Protein AF-A0A1H8R560-F1 (afdb_monomer_lite)

Organism: NCBI:txid1367881

Secondary structure (DSSP, 8-state):
---HHHHHHHHHHHHHHHHGGGSS----------TTS-S-THHHHHHHHHHHHHHHHHHHHHHHHHHHHHH-

pLDDT: mean 76.05, std 16.62, range [41.84, 94.12]

Foldseek 3Di:
DDDPVVLVVLLVQLVCLQCVLVPDDQPPPPPDPDPPDPDDPPVVSVVSSVVSNVSSVVSNVVSVVVVVVVVD

Structure (mmCIF, N/CA/C/O backbone):
data_AF-A0A1H8R560-F1
#
_entry.id   AF-A0A1H8R560-F1
#
loop_
_atom_site.group_PDB
_atom_site.id
_atom_site.type_symbol
_atom_site.label_atom_id
_atom_site.label_alt_id
_atom_site.label_comp_id
_atom_site.label_asym_id
_atom_site.label_entity_id
_atom_site.label_seq_id
_atom_site.pdbx_PDB_ins_code
_atom_site.Cartn_x
_atom_site.Cartn_y
_atom_site.Cartn_z
_atom_site.occupancy
_atom_site.B_iso_or_equiv
_atom_site.auth_seq_id
_atom_site.auth_comp_id
_atom_site.auth_asym_id
_atom_site.auth_atom_id
_atom_site.pdbx_PDB_model_num
ATOM 1 N N . MET A 1 1 ? -4.882 4.164 23.202 1.00 65.69 1 MET A N 1
ATOM 2 C CA . MET A 1 1 ? -5.482 3.543 21.996 1.00 65.69 1 MET A CA 1
ATOM 3 C C . MET A 1 1 ? -5.655 4.619 20.919 1.00 65.69 1 MET A C 1
ATOM 5 O O . MET A 1 1 ? -6.120 5.693 21.277 1.00 65.69 1 MET A O 1
ATOM 9 N N . PRO A 1 2 ? -5.263 4.403 19.646 1.00 74.12 2 PRO A N 1
ATOM 10 C CA . PRO A 1 2 ? -5.351 5.436 18.596 1.00 74.12 2 PRO A CA 1
ATOM 11 C C . PRO A 1 2 ? -6.803 5.870 18.313 1.00 74.12 2 PRO A C 1
ATOM 13 O O . PRO A 1 2 ? -7.706 5.055 18.401 1.00 74.12 2 PRO A O 1
ATOM 16 N N . SER A 1 3 ? -7.093 7.121 17.961 1.00 86.81 3 SER A N 1
ATOM 17 C CA . SER A 1 3 ? -8.481 7.517 17.633 1.00 86.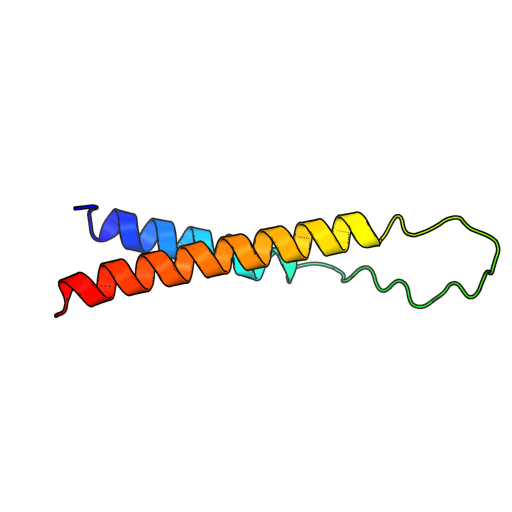81 3 SER A CA 1
ATOM 18 C C . SER A 1 3 ? -9.008 6.783 16.383 1.00 86.81 3 SER A C 1
ATOM 20 O O . SER A 1 3 ? -8.220 6.407 15.516 1.00 86.81 3 SER A O 1
ATOM 22 N N . ASN A 1 4 ? -10.329 6.596 16.246 1.00 85.12 4 ASN A N 1
ATOM 23 C CA . ASN A 1 4 ? -10.928 6.017 15.028 1.00 85.12 4 ASN A CA 1
ATOM 24 C C . ASN A 1 4 ? -10.544 6.807 13.768 1.00 85.12 4 ASN A C 1
ATOM 26 O O . ASN A 1 4 ? -10.326 6.214 12.716 1.00 85.12 4 ASN A O 1
ATOM 30 N N . ARG A 1 5 ? -10.375 8.131 13.894 1.00 88.38 5 ARG A N 1
ATOM 31 C CA . ARG A 1 5 ? -9.872 8.983 12.806 1.00 88.38 5 ARG A CA 1
ATOM 32 C C . ARG A 1 5 ? -8.459 8.586 12.379 1.00 88.38 5 ARG A C 1
ATOM 34 O O . ARG A 1 5 ? -8.180 8.544 11.192 1.00 88.38 5 ARG A O 1
ATOM 41 N N . VAL A 1 6 ? -7.596 8.254 13.341 1.00 88.19 6 VAL A N 1
ATOM 42 C CA . VAL A 1 6 ? -6.211 7.830 13.082 1.00 88.19 6 VAL A CA 1
ATOM 43 C C . VAL A 1 6 ? -6.195 6.475 12.381 1.00 88.19 6 VAL A C 1
ATOM 45 O O . VAL A 1 6 ? -5.501 6.332 11.385 1.00 88.19 6 VAL A O 1
ATOM 48 N N . LEU A 1 7 ? -7.007 5.513 12.832 1.00 87.25 7 LEU A N 1
ATOM 49 C CA . LEU A 1 7 ? -7.109 4.203 12.178 1.00 87.25 7 LEU A CA 1
ATOM 50 C C . LEU A 1 7 ? -7.611 4.321 10.734 1.00 87.25 7 LEU A C 1
ATOM 52 O O . LEU A 1 7 ? -7.037 3.706 9.842 1.00 87.25 7 LEU A O 1
ATOM 56 N N . LEU A 1 8 ? -8.628 5.149 10.487 1.00 89.38 8 LEU A N 1
ATOM 57 C CA . LEU A 1 8 ? -9.167 5.355 9.143 1.00 89.38 8 LEU A CA 1
ATOM 58 C C . LEU A 1 8 ? -8.140 6.007 8.205 1.00 89.38 8 LEU A C 1
ATOM 60 O O . LEU A 1 8 ? -7.993 5.589 7.059 1.00 89.38 8 LEU A O 1
ATOM 64 N N . LEU A 1 9 ? -7.380 6.980 8.710 1.00 92.00 9 LEU A N 1
ATOM 65 C CA . LEU A 1 9 ? -6.323 7.652 7.952 1.00 92.00 9 LEU A CA 1
ATOM 66 C C . LEU A 1 9 ? -5.156 6.694 7.654 1.00 92.00 9 LEU A C 1
ATOM 68 O O . LEU A 1 9 ? -4.690 6.629 6.520 1.00 92.00 9 LEU A O 1
ATOM 72 N N . SER A 1 10 ? -4.740 5.878 8.629 1.00 89.56 10 SER A N 1
ATOM 73 C CA . SER A 1 10 ? -3.728 4.832 8.422 1.00 89.56 10 SER A CA 1
ATOM 74 C C . SER A 1 10 ? -4.183 3.767 7.422 1.00 89.56 10 SER A C 1
ATOM 76 O O . SER A 1 10 ? -3.385 3.335 6.595 1.00 89.56 10 SER A O 1
ATOM 78 N N . PHE A 1 11 ? -5.460 3.375 7.453 1.00 90.38 11 PHE A N 1
ATOM 79 C CA . PHE A 1 11 ? -6.023 2.450 6.471 1.00 90.38 11 PHE A CA 1
ATOM 80 C C . PHE A 1 11 ? -5.981 3.038 5.057 1.00 90.38 11 PHE A C 1
ATOM 82 O O . PHE A 1 11 ? -5.519 2.371 4.136 1.00 90.38 11 PHE A O 1
ATOM 89 N N . ALA A 1 12 ? -6.394 4.298 4.889 1.00 92.19 12 ALA A N 1
ATOM 90 C CA . ALA A 1 12 ? -6.355 4.984 3.599 1.00 92.19 12 ALA A CA 1
ATOM 91 C C . ALA A 1 12 ? -4.925 5.089 3.036 1.00 92.19 12 ALA A C 1
ATOM 93 O O . ALA A 1 12 ? -4.715 4.850 1.848 1.00 92.19 12 ALA A O 1
ATOM 94 N N . ILE A 1 13 ? -3.932 5.371 3.890 1.00 92.31 13 ILE A N 1
ATOM 95 C CA . ILE A 1 13 ? -2.511 5.367 3.504 1.00 92.31 13 ILE A CA 1
ATOM 96 C C . ILE A 1 13 ? -2.065 3.964 3.072 1.00 92.31 13 ILE A C 1
ATOM 98 O O . ILE A 1 13 ? -1.396 3.828 2.049 1.00 92.31 13 ILE A O 1
ATOM 102 N N . GLY A 1 14 ? -2.452 2.921 3.814 1.00 89.12 14 GLY A N 1
ATOM 103 C CA . GLY A 1 14 ? -2.155 1.532 3.457 1.00 89.12 14 GLY A CA 1
ATOM 104 C C . GLY A 1 14 ? -2.723 1.148 2.089 1.00 89.12 14 GLY A C 1
ATOM 105 O O . GLY A 1 14 ? -2.001 0.607 1.253 1.00 89.12 14 GLY A O 1
ATOM 106 N N . VAL A 1 15 ? -3.978 1.518 1.814 1.00 91.12 15 VAL A N 1
ATOM 107 C CA . VAL A 1 15 ? -4.625 1.299 0.510 1.00 91.12 15 VAL A CA 1
ATOM 108 C C . VAL A 1 15 ? -3.912 2.071 -0.599 1.00 91.12 15 VAL A C 1
ATOM 110 O O . VAL A 1 15 ? -3.662 1.509 -1.665 1.00 91.12 15 VAL A O 1
ATOM 113 N N . ALA A 1 16 ? -3.539 3.331 -0.364 1.00 89.50 16 ALA A N 1
ATOM 114 C CA . ALA A 1 16 ? -2.793 4.119 -1.339 1.00 89.50 16 ALA A CA 1
ATOM 115 C C . ALA A 1 16 ? -1.438 3.469 -1.661 1.00 89.50 16 ALA A C 1
ATOM 117 O O . ALA A 1 16 ? -1.134 3.256 -2.827 1.00 89.50 16 ALA A O 1
ATOM 118 N N . LEU A 1 17 ? -0.661 3.060 -0.655 1.00 88.19 17 LEU A N 1
ATOM 119 C CA . LEU A 1 17 ? 0.617 2.362 -0.856 1.00 88.19 17 LEU A CA 1
ATOM 120 C C . LEU A 1 17 ? 0.452 1.007 -1.555 1.00 88.19 17 LEU A C 1
ATOM 122 O O . LEU A 1 17 ? 1.302 0.626 -2.356 1.00 88.19 17 LEU A O 1
ATOM 126 N N . ALA A 1 18 ? -0.644 0.296 -1.281 1.00 88.19 18 ALA A N 1
ATOM 127 C CA . ALA A 1 18 ? -0.942 -0.979 -1.917 1.00 88.19 18 ALA A CA 1
ATOM 128 C C . ALA A 1 18 ? -1.318 -0.823 -3.395 1.00 88.19 18 ALA A C 1
ATOM 130 O O . ALA A 1 18 ? -0.918 -1.647 -4.214 1.00 88.19 18 ALA A O 1
ATOM 131 N N . THR A 1 19 ? -2.068 0.228 -3.735 1.00 85.50 19 THR A N 1
ATOM 132 C CA . THR A 1 19 ? -2.676 0.413 -5.062 1.00 85.50 19 THR A CA 1
ATOM 133 C C . THR A 1 19 ? -1.864 1.299 -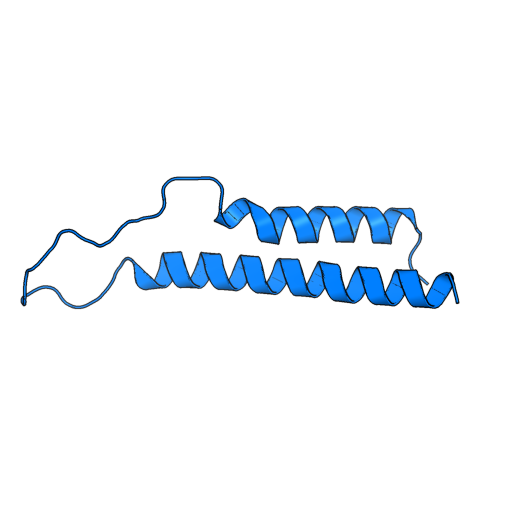6.003 1.00 85.50 19 THR A C 1
ATOM 135 O O . THR A 1 19 ? -1.886 1.074 -7.209 1.00 85.50 19 THR A O 1
ATOM 138 N N . LEU A 1 20 ? -1.103 2.265 -5.485 1.00 83.75 20 LEU A N 1
ATOM 139 C CA . LEU A 1 20 ? -0.263 3.181 -6.266 1.00 83.75 20 LEU A CA 1
ATOM 140 C C . LEU A 1 20 ? 0.741 2.447 -7.172 1.00 83.75 20 LEU A C 1
ATOM 142 O O . LEU A 1 20 ? 0.861 2.829 -8.334 1.00 83.75 20 LEU A O 1
ATOM 146 N N . PRO A 1 21 ? 1.363 1.331 -6.742 1.00 79.88 21 PRO A N 1
ATOM 147 C CA . PRO A 1 21 ? 2.172 0.491 -7.612 1.00 79.88 21 PRO A CA 1
ATOM 148 C C . PRO A 1 21 ? 1.409 -0.194 -8.745 1.00 79.88 21 PRO A C 1
ATOM 150 O O . PRO A 1 21 ? 2.055 -0.862 -9.534 1.00 79.88 21 PRO A O 1
ATOM 153 N N . PHE A 1 22 ? 0.086 -0.097 -8.865 1.00 78.19 22 PHE A N 1
ATOM 154 C CA . PHE A 1 22 ? -0.680 -0.628 -10.003 1.00 78.19 22 PHE A CA 1
ATOM 155 C C . PHE A 1 22 ? -1.117 0.470 -10.981 1.00 78.19 22 PHE A C 1
ATOM 157 O O . PHE A 1 22 ? -1.489 0.161 -12.111 1.00 78.19 22 PHE A O 1
ATOM 164 N N . PHE A 1 23 ? -1.018 1.743 -10.588 1.00 73.25 23 PHE A N 1
ATOM 165 C CA . PHE A 1 23 ? -1.310 2.878 -11.456 1.00 73.25 23 PHE A CA 1
ATOM 166 C C . PHE A 1 23 ? -0.049 3.294 -12.219 1.00 73.25 23 PHE A C 1
ATOM 168 O O . PHE A 1 23 ? 0.928 3.760 -11.639 1.00 73.25 23 PHE A O 1
ATOM 175 N N . GLY A 1 24 ? -0.068 3.112 -1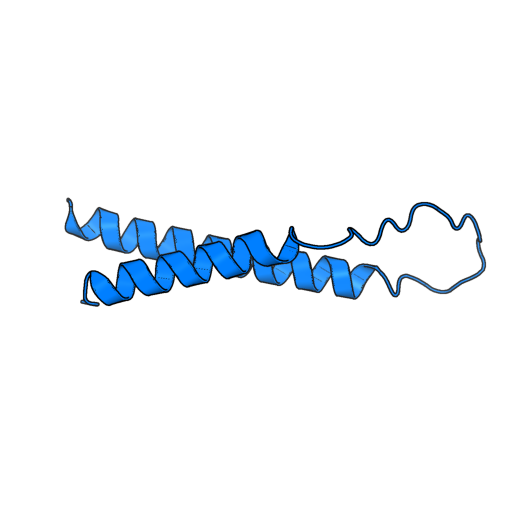3.538 1.00 66.00 24 GLY A N 1
ATOM 176 C CA . GLY A 1 24 ? 1.037 3.454 -14.434 1.00 66.00 24 GLY A CA 1
ATOM 177 C C . GLY A 1 24 ? 1.504 2.261 -15.269 1.00 66.00 24 GLY A C 1
ATOM 178 O O . GLY A 1 24 ? 1.199 1.112 -14.932 1.00 66.00 24 GLY A O 1
ATOM 179 N N . PRO A 1 25 ? 2.228 2.511 -16.374 1.00 63.94 25 PRO A N 1
ATOM 180 C CA . PRO A 1 25 ? 2.656 1.456 -17.282 1.00 63.94 25 PRO A CA 1
ATOM 181 C C . PRO A 1 25 ? 3.437 0.382 -16.515 1.00 63.94 25 PRO A C 1
ATOM 183 O O . PRO A 1 25 ? 4.357 0.667 -15.741 1.00 63.94 25 PRO A O 1
ATOM 186 N N . PHE A 1 26 ? 3.035 -0.878 -16.681 1.00 62.66 26 PHE A N 1
ATOM 187 C CA . PHE A 1 26 ? 3.872 -1.998 -16.272 1.00 62.66 26 PHE A CA 1
ATOM 188 C C . PHE A 1 26 ? 5.082 -1.988 -17.202 1.00 62.66 26 PHE A C 1
ATOM 190 O O . PHE A 1 26 ? 4.879 -2.068 -18.416 1.00 62.66 26 PHE A O 1
ATOM 197 N N . PRO A 1 27 ? 6.318 -1.866 -16.689 1.00 55.69 27 PRO A N 1
ATOM 198 C CA . PRO A 1 27 ? 7.473 -2.034 -17.538 1.00 55.69 27 PRO A CA 1
ATOM 199 C C . PRO A 1 27 ? 7.502 -3.516 -17.929 1.00 55.69 27 PRO A C 1
ATOM 201 O O . PRO A 1 27 ? 7.875 -4.398 -17.157 1.00 55.69 27 PRO A O 1
ATOM 204 N N . THR A 1 28 ? 6.940 -3.797 -19.096 1.00 52.91 28 THR A N 1
ATOM 205 C CA . THR A 1 28 ? 6.829 -5.123 -19.685 1.00 52.91 28 THR A CA 1
ATOM 206 C C . THR A 1 28 ? 8.159 -5.381 -20.371 1.00 52.91 28 THR A C 1
ATOM 208 O O . THR A 1 28 ? 8.366 -5.026 -21.523 1.00 52.91 28 THR A O 1
ATOM 211 N N . TYR A 1 29 ? 9.108 -5.955 -19.633 1.00 54.19 29 TYR A N 1
ATOM 212 C CA . TYR A 1 29 ? 10.402 -6.395 -20.166 1.00 54.19 29 TYR A CA 1
ATOM 213 C C . TYR A 1 29 ? 10.253 -7.691 -20.976 1.00 54.19 29 TYR A C 1
ATOM 215 O O . TYR A 1 29 ? 10.919 -8.682 -20.693 1.00 54.19 29 TYR A O 1
ATOM 223 N N . LEU A 1 30 ? 9.342 -7.716 -21.949 1.00 45.88 30 LEU A N 1
ATOM 224 C CA . LEU A 1 30 ? 9.104 -8.880 -22.807 1.00 45.88 30 LEU A CA 1
ATOM 225 C C . LEU A 1 30 ? 9.467 -8.620 -24.270 1.00 45.88 30 LEU A C 1
ATOM 227 O O . LEU A 1 30 ? 8.885 -9.219 -25.163 1.00 45.88 30 LEU A O 1
ATOM 231 N N . GLU A 1 31 ? 10.469 -7.775 -24.522 1.00 41.84 31 GLU A N 1
ATOM 232 C CA . GLU A 1 31 ? 11.022 -7.642 -2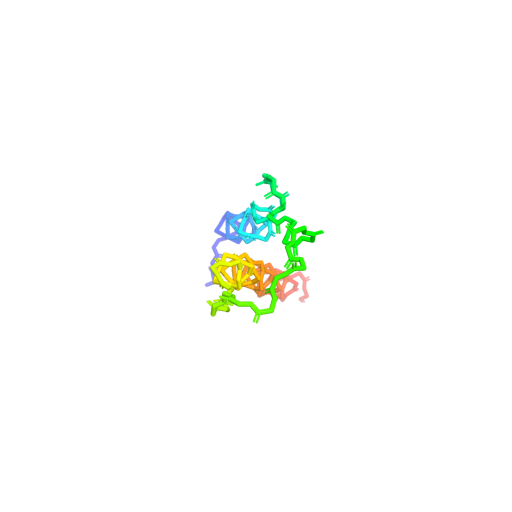5.871 1.00 41.84 31 GLU A CA 1
ATOM 233 C C . GLU A 1 31 ? 12.506 -7.256 -25.862 1.00 41.84 31 GLU A C 1
ATOM 235 O O . GLU A 1 31 ? 12.914 -6.208 -26.344 1.00 41.84 31 GLU A O 1
ATOM 240 N N . SER A 1 32 ? 13.352 -8.119 -25.300 1.00 44.62 32 SER A N 1
ATOM 241 C CA . SER A 1 32 ? 14.729 -8.225 -25.790 1.00 44.62 32 SER A CA 1
ATOM 242 C C . SER A 1 32 ? 15.295 -9.602 -25.485 1.00 44.62 32 SER A C 1
ATOM 244 O O . SER A 1 32 ? 16.022 -9.827 -24.519 1.00 44.62 32 SER A O 1
ATOM 246 N N . THR A 1 33 ? 14.971 -10.530 -26.371 1.00 42.94 33 THR A N 1
ATOM 247 C CA . THR A 1 33 ? 15.857 -11.603 -26.806 1.00 42.94 33 THR A CA 1
ATOM 248 C C . THR A 1 33 ? 17.212 -10.990 -27.202 1.00 42.94 33 THR A C 1
ATOM 250 O O . THR A 1 33 ? 17.469 -10.710 -28.367 1.00 42.94 33 THR A O 1
ATOM 253 N N . SER A 1 34 ? 18.095 -10.714 -26.246 1.00 43.69 34 SER A N 1
ATOM 254 C CA . SER A 1 34 ? 19.511 -10.492 -26.539 1.00 43.69 34 SER A CA 1
ATOM 255 C C . SER A 1 34 ? 20.353 -11.031 -25.390 1.00 43.69 34 SER A C 1
ATOM 257 O O . SER A 1 34 ? 20.346 -10.538 -24.266 1.00 43.69 34 SER A O 1
ATOM 259 N N . ALA A 1 35 ? 21.081 -12.104 -25.684 1.00 47.34 35 ALA A N 1
ATOM 260 C CA . ALA A 1 35 ? 21.971 -12.819 -24.774 1.00 47.34 35 ALA A CA 1
ATOM 261 C C . ALA A 1 35 ? 23.248 -12.018 -24.420 1.00 47.34 35 ALA A C 1
ATOM 263 O O . ALA A 1 35 ? 24.309 -12.599 -24.213 1.00 47.34 35 ALA A O 1
ATOM 264 N N . SER A 1 36 ? 23.180 -10.683 -24.411 1.00 50.59 36 SER A N 1
ATOM 265 C CA . SER A 1 36 ? 24.357 -9.809 -24.389 1.00 50.59 36 SER A CA 1
ATOM 266 C C . SER A 1 36 ? 24.220 -8.549 -23.533 1.00 50.59 36 SER A C 1
ATOM 268 O O . SER A 1 36 ? 25.076 -7.674 -23.641 1.00 50.59 36 SER A O 1
ATOM 270 N N . GLN A 1 37 ? 23.184 -8.408 -22.700 1.00 50.00 37 GLN A N 1
ATOM 271 C CA . GLN A 1 37 ? 23.100 -7.281 -21.767 1.00 50.00 37 GLN A CA 1
ATOM 272 C C . GLN A 1 37 ? 22.986 -7.763 -20.320 1.00 50.00 37 GLN A C 1
ATOM 274 O O . GLN A 1 37 ? 22.122 -8.592 -20.028 1.00 50.00 37 GLN A O 1
ATOM 279 N N . PRO A 1 38 ? 23.859 -7.273 -19.418 1.00 45.84 38 PRO A N 1
ATOM 280 C CA . PRO A 1 38 ? 23.862 -7.687 -18.031 1.00 45.84 38 PRO A CA 1
ATOM 281 C C . PRO A 1 38 ? 22.605 -7.117 -17.376 1.00 45.84 38 PRO A C 1
ATOM 283 O O . PRO A 1 38 ? 22.509 -5.934 -17.078 1.00 45.84 38 PRO A O 1
ATOM 286 N N . GLU A 1 39 ? 21.610 -7.976 -17.235 1.00 49.06 39 GLU A N 1
ATOM 287 C CA . GLU A 1 39 ? 20.708 -8.019 -16.095 1.00 49.06 39 GLU A CA 1
ATOM 288 C C . GLU A 1 39 ? 20.089 -6.675 -15.656 1.00 49.06 39 GLU A C 1
ATOM 290 O O . GLU A 1 39 ? 20.530 -5.988 -14.742 1.00 49.06 39 GLU A O 1
ATOM 295 N N . SER A 1 40 ? 18.894 -6.428 -16.195 1.00 52.78 40 SER A N 1
ATOM 296 C CA . SER A 1 40 ? 17.745 -6.182 -15.320 1.00 52.78 40 SER A CA 1
ATOM 297 C C . SER A 1 40 ? 17.677 -4.833 -14.587 1.00 52.78 40 SER A C 1
ATOM 299 O O . SER A 1 40 ? 17.349 -4.770 -13.400 1.00 52.78 40 SER A O 1
ATOM 301 N N . PHE A 1 41 ? 17.785 -3.720 -15.318 1.00 53.44 41 PHE A N 1
ATOM 302 C CA . PHE A 1 41 ? 17.279 -2.419 -14.832 1.00 53.44 41 PHE A CA 1
ATOM 303 C C . PHE A 1 41 ? 15.767 -2.434 -14.510 1.00 53.44 41 PHE A C 1
ATOM 305 O O . PHE A 1 41 ? 15.250 -1.546 -13.833 1.00 53.44 41 PHE A O 1
ATOM 312 N N . GLY A 1 42 ? 15.059 -3.481 -14.941 1.00 55.34 42 GLY A N 1
ATOM 313 C CA . GLY A 1 42 ? 13.664 -3.722 -14.618 1.00 55.34 42 GLY A CA 1
ATOM 314 C C . GLY A 1 42 ? 13.344 -4.341 -13.274 1.00 55.34 42 GLY A C 1
ATOM 315 O O . GLY A 1 42 ? 12.300 -4.016 -12.697 1.00 55.34 42 GLY A O 1
ATOM 316 N N . SER A 1 43 ? 14.236 -5.181 -12.745 1.00 64.19 43 SER A N 1
ATOM 317 C CA . SER A 1 43 ? 14.033 -5.794 -11.431 1.00 64.19 43 SER A CA 1
ATOM 318 C C . SER A 1 43 ? 13.952 -4.804 -10.265 1.00 64.19 43 SER A C 1
ATOM 320 O O . SER A 1 43 ? 13.065 -5.013 -9.440 1.00 64.19 43 SER A O 1
ATOM 322 N N . PRO A 1 44 ? 14.743 -3.711 -10.157 1.00 69.06 44 PRO A N 1
ATOM 323 C CA . PRO A 1 44 ? 14.640 -2.814 -9.005 1.00 69.06 44 PRO A CA 1
ATOM 324 C C . PRO A 1 44 ? 13.314 -2.043 -8.970 1.00 69.06 44 PRO A C 1
ATOM 326 O O . PRO A 1 44 ? 12.776 -1.797 -7.892 1.00 69.06 44 PRO A O 1
ATOM 329 N N . ILE A 1 45 ? 12.736 -1.713 -10.131 1.00 76.56 45 ILE A N 1
ATOM 330 C CA . ILE A 1 45 ? 11.429 -1.038 -10.217 1.00 76.56 45 ILE A C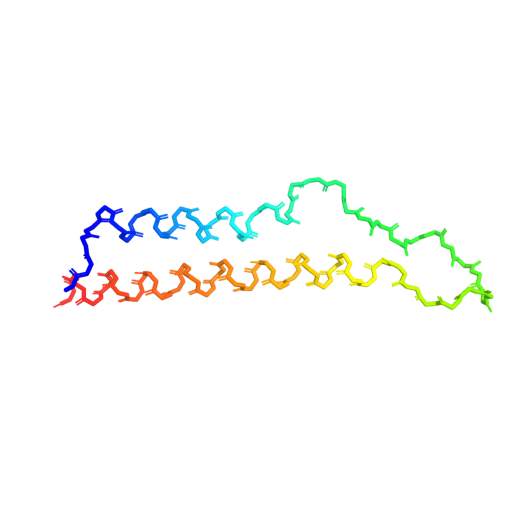A 1
ATOM 331 C C . ILE A 1 45 ? 10.304 -1.999 -9.816 1.00 76.56 45 ILE A C 1
ATOM 333 O O . ILE A 1 45 ? 9.418 -1.632 -9.042 1.00 76.56 45 ILE A O 1
ATOM 337 N N . LEU A 1 46 ? 10.347 -3.242 -10.306 1.00 75.56 46 LEU A N 1
ATOM 338 C CA . LEU A 1 46 ? 9.422 -4.304 -9.894 1.00 75.56 46 LEU A CA 1
ATOM 339 C C . LEU A 1 46 ? 9.544 -4.613 -8.395 1.00 75.56 46 LEU A C 1
ATOM 341 O O . LEU A 1 46 ? 8.526 -4.731 -7.714 1.00 75.56 46 LEU A O 1
ATOM 345 N N . PHE A 1 47 ? 10.769 -4.668 -7.870 1.00 78.25 47 PHE A N 1
ATOM 346 C CA . PHE A 1 47 ? 11.043 -4.884 -6.452 1.00 78.25 47 PHE A CA 1
ATOM 347 C C . PHE A 1 47 ? 10.501 -3.741 -5.588 1.00 78.25 47 PHE A C 1
ATOM 349 O O . PHE A 1 47 ? 9.803 -3.993 -4.609 1.00 78.25 47 PHE A O 1
ATOM 356 N N . GLY A 1 48 ? 10.739 -2.485 -5.980 1.00 82.19 48 GLY A N 1
ATOM 357 C CA . GLY A 1 48 ? 10.189 -1.316 -5.292 1.00 82.19 48 GLY A CA 1
ATOM 358 C C . GLY A 1 48 ? 8.657 -1.309 -5.275 1.00 82.19 48 GLY A C 1
ATOM 359 O O . GLY A 1 48 ? 8.056 -1.042 -4.234 1.00 82.19 48 GLY A O 1
ATOM 360 N N . ARG A 1 49 ? 8.017 -1.679 -6.396 1.00 82.56 49 ARG A N 1
ATOM 361 C CA . ARG A 1 49 ? 6.553 -1.837 -6.486 1.00 82.56 49 ARG A CA 1
ATOM 362 C C . ARG A 1 49 ? 6.050 -2.932 -5.543 1.00 82.56 49 ARG A C 1
ATOM 364 O O . ARG A 1 49 ? 5.141 -2.668 -4.763 1.00 82.56 49 ARG A O 1
ATOM 371 N N . MET A 1 50 ? 6.669 -4.115 -5.551 1.00 85.19 50 MET A N 1
ATOM 372 C CA . MET A 1 50 ? 6.305 -5.199 -4.628 1.00 85.19 50 MET A CA 1
ATOM 373 C C . MET A 1 50 ? 6.487 -4.795 -3.163 1.00 85.19 50 MET A C 1
ATOM 375 O O . MET A 1 50 ? 5.601 -5.046 -2.349 1.00 85.19 50 MET A O 1
ATOM 379 N N . PHE A 1 51 ? 7.597 -4.137 -2.823 1.00 87.69 51 PHE A N 1
ATOM 380 C CA . PHE A 1 51 ? 7.872 -3.688 -1.460 1.00 87.69 51 PHE A CA 1
ATOM 381 C C . PHE A 1 51 ? 6.813 -2.695 -0.958 1.00 87.69 51 PHE A C 1
ATOM 383 O O . PHE A 1 51 ? 6.295 -2.848 0.152 1.00 87.69 51 PHE A O 1
ATOM 390 N N . LEU A 1 52 ? 6.441 -1.716 -1.789 1.00 89.06 52 LEU A N 1
ATOM 391 C CA . LEU A 1 52 ? 5.365 -0.764 -1.496 1.00 89.06 52 LEU A CA 1
ATOM 392 C C . LEU A 1 52 ? 4.023 -1.474 -1.297 1.00 89.06 52 LEU A C 1
ATOM 394 O O . LEU A 1 52 ? 3.332 -1.204 -0.312 1.00 89.06 52 LEU A O 1
ATOM 398 N N . THR A 1 53 ? 3.691 -2.426 -2.173 1.00 89.12 53 THR A N 1
ATOM 399 C CA . THR A 1 53 ? 2.438 -3.177 -2.075 1.00 89.12 53 THR A CA 1
ATOM 400 C C . THR A 1 53 ? 2.363 -4.009 -0.797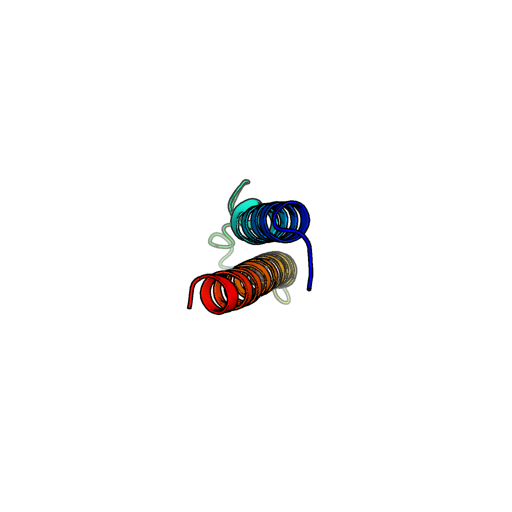 1.00 89.12 53 THR A C 1
ATOM 402 O O . THR A 1 53 ? 1.367 -3.934 -0.076 1.00 89.12 53 THR A O 1
ATOM 405 N N . VAL A 1 54 ? 3.419 -4.758 -0.471 1.00 92.31 54 VAL A N 1
ATOM 406 C CA . VAL A 1 54 ? 3.484 -5.576 0.752 1.00 92.31 54 VAL A CA 1
ATOM 407 C C . VAL A 1 54 ? 3.396 -4.698 2.000 1.00 92.31 54 VAL A C 1
ATOM 409 O O . VAL A 1 54 ? 2.643 -5.012 2.922 1.00 92.31 54 VAL A O 1
ATOM 412 N N . THR A 1 55 ? 4.102 -3.567 2.013 1.00 91.31 55 THR A N 1
ATOM 413 C CA . THR A 1 55 ? 4.055 -2.609 3.127 1.00 91.31 55 THR A CA 1
ATOM 414 C C . THR A 1 55 ? 2.648 -2.035 3.308 1.00 91.31 55 THR A C 1
ATOM 416 O O . THR A 1 55 ? 2.136 -2.006 4.428 1.00 91.31 55 THR A O 1
ATOM 419 N N . GLY A 1 56 ? 1.986 -1.634 2.218 1.00 90.44 56 GLY A N 1
ATOM 420 C CA . GLY A 1 56 ? 0.608 -1.138 2.251 1.00 90.44 56 GLY A CA 1
ATOM 421 C C . GLY A 1 56 ? -0.383 -2.173 2.789 1.00 90.44 56 GLY A C 1
ATOM 422 O O . GLY A 1 56 ? -1.182 -1.866 3.675 1.00 90.44 56 GLY A O 1
ATOM 423 N N . LEU A 1 57 ? -0.275 -3.424 2.329 1.00 92.38 57 LEU A N 1
ATOM 424 C CA . LEU A 1 57 ? -1.108 -4.532 2.806 1.00 92.38 57 LEU A CA 1
ATOM 425 C C . LEU A 1 57 ? -0.893 -4.825 4.295 1.00 92.38 57 LEU A C 1
ATOM 427 O O . LEU A 1 57 ? -1.869 -5.017 5.021 1.00 92.38 57 LEU A O 1
ATOM 431 N N . LEU A 1 58 ? 0.354 -4.813 4.773 1.00 94.12 58 LEU A N 1
ATOM 432 C CA . LEU A 1 58 ? 0.656 -5.000 6.195 1.00 94.12 58 LEU A CA 1
ATOM 433 C C . LEU A 1 58 ? 0.008 -3.916 7.061 1.00 94.12 58 LEU A C 1
ATOM 435 O O . LEU A 1 58 ? -0.591 -4.234 8.090 1.00 94.12 58 LEU A O 1
ATOM 439 N N . ILE A 1 59 ? 0.066 -2.652 6.630 1.00 91.94 59 ILE A N 1
ATOM 440 C CA . ILE A 1 59 ? -0.602 -1.543 7.327 1.00 91.94 59 ILE A CA 1
ATOM 441 C C . ILE A 1 59 ? -2.113 -1.790 7.388 1.00 91.94 59 ILE A C 1
ATOM 443 O O . ILE A 1 59 ? -2.703 -1.671 8.463 1.00 91.94 59 ILE A O 1
ATOM 447 N N . CYS A 1 60 ? -2.736 -2.186 6.273 1.00 92.38 60 CYS A N 1
ATOM 448 C CA . CYS A 1 60 ? -4.160 -2.518 6.241 1.00 92.38 60 CYS A CA 1
ATOM 449 C C . CYS A 1 60 ? -4.505 -3.642 7.225 1.00 92.38 60 CYS A C 1
ATOM 451 O O . CYS A 1 60 ? -5.409 -3.466 8.037 1.00 92.38 60 CYS A O 1
ATOM 453 N N . VAL A 1 61 ? -3.759 -4.752 7.219 1.00 94.00 61 VAL A N 1
ATOM 454 C CA . VAL A 1 61 ? -3.994 -5.895 8.119 1.00 94.00 61 VAL A CA 1
ATOM 455 C C . VAL A 1 61 ? -3.889 -5.478 9.586 1.00 94.00 61 VAL A C 1
ATOM 457 O O . VAL A 1 61 ? -4.790 -5.769 10.374 1.00 94.00 61 VAL A O 1
ATOM 460 N N . VAL A 1 62 ? -2.829 -4.759 9.964 1.00 92.69 62 VAL A N 1
ATOM 461 C CA . VAL A 1 62 ? -2.636 -4.298 11.348 1.00 92.69 62 VAL A CA 1
ATOM 462 C C . VAL A 1 62 ? -3.779 -3.381 11.778 1.00 92.69 62 VAL A C 1
ATOM 464 O O . VAL A 1 62 ? -4.316 -3.537 12.877 1.00 92.69 62 VAL A O 1
ATOM 467 N N . VAL A 1 63 ? -4.193 -2.454 10.913 1.00 90.50 63 VAL A N 1
ATOM 468 C CA . VAL A 1 63 ? -5.308 -1.548 11.200 1.00 90.50 63 VAL A CA 1
ATOM 469 C C . VAL A 1 63 ? -6.622 -2.316 11.343 1.00 90.50 63 VAL A C 1
ATOM 471 O O . VAL A 1 63 ? -7.350 -2.071 12.305 1.00 90.50 63 VAL A O 1
ATOM 474 N N . THR A 1 64 ? -6.906 -3.279 10.465 1.00 88.81 64 THR A N 1
ATOM 475 C CA . THR A 1 64 ? -8.108 -4.120 10.549 1.00 88.81 64 THR A CA 1
ATOM 476 C C . THR A 1 64 ? -8.133 -4.940 11.839 1.00 88.81 64 THR A C 1
ATOM 478 O O . THR A 1 64 ? -9.167 -4.988 12.501 1.00 88.81 64 THR A O 1
ATOM 481 N N . LEU A 1 65 ? -7.004 -5.519 12.260 1.00 90.81 65 LEU A N 1
ATOM 482 C CA . LEU A 1 65 ? -6.903 -6.250 13.531 1.00 90.81 65 LEU A CA 1
ATOM 483 C C . LEU A 1 65 ? -7.121 -5.336 14.744 1.00 90.81 65 LEU A C 1
ATOM 485 O O . LEU A 1 65 ? -7.827 -5.707 15.683 1.00 90.81 65 LEU A O 1
ATOM 489 N N . LEU A 1 66 ? -6.535 -4.135 14.731 1.00 87.75 66 LEU A N 1
ATOM 490 C CA . LEU A 1 66 ? -6.731 -3.139 15.789 1.00 87.75 66 LEU A CA 1
ATOM 491 C C . LEU A 1 66 ? -8.175 -2.642 15.857 1.00 87.75 66 LEU A C 1
ATOM 493 O O . LEU A 1 66 ? -8.654 -2.324 16.945 1.00 87.75 66 LEU A O 1
ATOM 497 N N . TRP A 1 67 ? -8.852 -2.559 14.714 1.00 85.56 67 TRP A N 1
ATOM 498 C CA . TRP A 1 67 ? -10.256 -2.180 14.639 1.00 85.56 67 TRP A CA 1
ATOM 499 C C . TRP A 1 67 ? -11.162 -3.318 15.125 1.00 85.56 67 TRP A C 1
ATOM 501 O O . TRP A 1 67 ? -12.003 -3.087 15.986 1.00 85.56 67 TRP A O 1
ATOM 511 N N . GLY A 1 68 ? -10.920 -4.560 14.691 1.00 84.12 68 GLY A N 1
ATOM 512 C CA . GLY A 1 68 ? -11.649 -5.748 15.154 1.00 84.12 68 GLY A CA 1
ATOM 513 C C . GLY A 1 68 ? -11.536 -5.973 16.665 1.00 84.12 68 GLY A C 1
ATOM 514 O O . GLY A 1 68 ? -12.541 -6.227 17.320 1.00 84.12 68 GLY A O 1
ATOM 515 N N . LYS A 1 69 ? -10.348 -5.755 17.246 1.00 83.56 69 LYS A N 1
ATOM 516 C CA . LYS A 1 69 ? -10.124 -5.781 18.706 1.00 83.56 69 LYS A CA 1
ATOM 517 C C . LYS A 1 69 ? -10.901 -4.725 19.504 1.00 83.56 69 LYS A C 1
ATOM 519 O O . LYS A 1 69 ? -10.861 -4.774 20.725 1.00 83.56 69 LYS A O 1
ATOM 524 N N . ARG A 1 70 ? -11.506 -3.724 18.859 1.00 75.06 70 ARG A N 1
ATOM 525 C CA . ARG A 1 70 ? -12.381 -2.746 19.534 1.00 75.06 70 ARG A CA 1
ATOM 526 C C . ARG A 1 70 ? -13.853 -3.089 19.450 1.00 75.06 70 ARG A C 1
ATOM 528 O O . ARG A 1 70 ? -14.634 -2.513 20.196 1.00 75.06 70 ARG A O 1
ATOM 535 N N . VAL A 1 71 ? -14.219 -3.886 18.453 1.00 69.56 71 VAL A N 1
ATOM 536 C CA . VAL A 1 71 ? -15.608 -4.260 18.190 1.00 69.56 71 VAL A CA 1
ATOM 537 C C . VAL A 1 71 ? -15.991 -5.494 19.015 1.00 69.56 71 VAL A C 1
ATOM 539 O O . VAL A 1 71 ? -17.145 -5.598 19.416 1.00 69.56 71 VAL A O 1
ATOM 542 N N . LEU A 1 72 ? -15.027 -6.388 19.271 1.00 62.06 72 LEU A N 1
ATOM 543 C CA . LEU A 1 72 ? -15.094 -7.487 20.247 1.00 62.06 72 LEU A CA 1
ATOM 544 C C . LEU A 1 72 ? -14.776 -6.994 21.661 1.00 62.06 72 LEU A C 1
ATOM 546 O O . LEU A 1 72 ? -15.439 -7.486 22.598 1.00 62.06 72 LEU A O 1
#

Radius of gyration: 17.85 Å; chains: 1; bounding box: 40×22×49 Å

Sequence (72 aa):
MPSNRVLLLSFAIGVALATLPFFGPFPTYLESTSASQPESFGSPILFGRMFLTVTGLLICVVVTLLWGKRVL